Protein AF-A0A6I1VYT9-F1 (afdb_monomer_lite)

Secondary structure (DSSP, 8-state):
---PPP----------SSSSSSSGGG------------GGGGSTTS-PPPHHHHHHHHHHTTSPPSEEEEEEEEETTEEEEEEEEEEEEPPTTSPPPTTSEEE---HHHHHHTT--GGGGTTPPPPTTS--

Radius of gyration: 33.49 Å; chains: 1; bounding box: 66×82×86 Å

pLDDT: mean 76.61, std 16.48, range [36.5, 96.25]

Foldseek 3Di:
DDDDDDDPDPDDDDPPDPPPPPPVPPPPDPPPPQDADDLLVVDDPSDDHDPVSNVQRVVVSVADDWAWDFDQDDDPNHGDDTDTWTWDADDPVDDADPRRTDTFDALVRCVVVVPDNVVCPPPDQDPVRGD

Structure (mmCIF, N/CA/C/O backbone):
data_AF-A0A6I1VYT9-F1
#
_entry.id   AF-A0A6I1VYT9-F1
#
loop_
_atom_site.group_PDB
_atom_site.id
_atom_site.type_symbol
_atom_site.label_atom_id
_atom_site.label_alt_id
_atom_site.label_comp_id
_atom_site.label_asym_id
_atom_site.label_entity_id
_atom_site.label_seq_id
_atom_site.pdbx_PDB_ins_code
_atom_site.Cartn_x
_atom_site.Cartn_y
_atom_site.Cartn_z
_atom_site.occupancy
_atom_site.B_iso_or_equiv
_atom_site.auth_seq_id
_atom_site.auth_comp_id
_atom_site.auth_asym_id
_atom_site.auth_atom_id
_atom_site.pdbx_PDB_model_num
ATOM 1 N N . MET A 1 1 ? 47.987 -67.402 -64.697 1.00 42.28 1 MET A N 1
ATOM 2 C CA . MET A 1 1 ? 47.405 -67.803 -63.398 1.00 42.28 1 MET A CA 1
ATOM 3 C C . MET A 1 1 ? 48.421 -67.505 -62.307 1.00 42.28 1 MET A C 1
ATOM 5 O O . MET A 1 1 ? 49.443 -68.169 -62.268 1.00 42.28 1 MET A O 1
ATOM 9 N N . LEU A 1 2 ? 48.184 -66.503 -61.460 1.00 36.50 2 LEU A N 1
ATOM 10 C CA . LEU A 1 2 ? 48.966 -66.287 -60.238 1.00 36.50 2 LEU A CA 1
ATOM 11 C C . LEU A 1 2 ? 48.011 -65.809 -59.144 1.00 36.50 2 LEU A C 1
ATOM 13 O O . LEU A 1 2 ? 47.498 -64.695 -59.166 1.00 36.50 2 LEU A O 1
ATOM 17 N N . ARG A 1 3 ? 47.705 -66.743 -58.245 1.00 46.03 3 ARG A N 1
ATOM 18 C CA . ARG A 1 3 ? 46.823 -66.604 -57.087 1.00 46.03 3 ARG A CA 1
ATOM 19 C C . ARG A 1 3 ? 47.621 -65.882 -55.999 1.00 46.03 3 ARG A C 1
ATOM 21 O O . ARG A 1 3 ? 48.508 -66.488 -55.402 1.00 46.03 3 ARG A O 1
ATOM 28 N N . VAL A 1 4 ? 47.336 -64.605 -55.750 1.00 42.59 4 VAL A N 1
ATOM 29 C CA . VAL A 1 4 ? 47.931 -63.879 -54.618 1.00 42.59 4 VAL A CA 1
ATOM 30 C C . VAL A 1 4 ? 46.975 -63.951 -53.433 1.00 42.59 4 VAL A C 1
ATOM 32 O O . VAL A 1 4 ? 45.774 -63.718 -53.545 1.00 42.59 4 VAL A O 1
ATOM 35 N N . ARG A 1 5 ? 47.549 -64.401 -52.322 1.00 43.88 5 ARG A N 1
ATOM 36 C CA . ARG A 1 5 ? 46.921 -64.794 -51.066 1.00 43.88 5 ARG A CA 1
ATOM 37 C C . ARG A 1 5 ? 46.242 -63.608 -50.373 1.00 43.88 5 ARG A C 1
ATOM 39 O O . ARG A 1 5 ? 46.796 -62.515 -50.319 1.00 43.88 5 ARG A O 1
ATOM 46 N N . MET A 1 6 ? 45.073 -63.874 -49.790 1.00 39.12 6 MET A N 1
ATOM 47 C CA . MET A 1 6 ? 44.418 -63.016 -48.802 1.00 39.12 6 MET A CA 1
ATOM 48 C C . MET A 1 6 ? 45.366 -62.744 -47.628 1.00 39.12 6 MET A C 1
ATOM 50 O O . MET A 1 6 ? 45.774 -63.678 -46.940 1.00 39.12 6 MET A O 1
ATOM 54 N N . CYS A 1 7 ? 45.637 -61.471 -47.354 1.00 40.06 7 CYS A N 1
ATOM 55 C CA . CYS A 1 7 ? 46.070 -61.014 -46.038 1.00 40.06 7 CYS A CA 1
ATOM 56 C C . CYS A 1 7 ? 44.871 -60.329 -45.377 1.00 40.06 7 CYS A C 1
ATOM 58 O O . CYS A 1 7 ? 44.499 -59.214 -45.742 1.00 40.06 7 CYS A O 1
ATOM 60 N N . ALA A 1 8 ? 44.240 -61.021 -44.428 1.00 47.00 8 ALA A N 1
ATOM 61 C CA . ALA A 1 8 ? 43.219 -60.450 -43.563 1.00 47.00 8 ALA A CA 1
ATOM 62 C C . ALA A 1 8 ? 43.886 -59.435 -42.625 1.00 47.00 8 ALA A C 1
ATOM 64 O O . ALA A 1 8 ? 44.481 -59.796 -41.612 1.00 47.00 8 ALA A O 1
ATOM 65 N N . PHE A 1 9 ? 43.824 -58.156 -42.988 1.00 46.88 9 PHE A N 1
ATOM 66 C CA . PHE A 1 9 ? 44.257 -57.074 -42.115 1.00 46.88 9 PHE A CA 1
ATOM 67 C C . PHE A 1 9 ? 43.148 -56.816 -41.094 1.00 46.88 9 PHE A C 1
ATOM 69 O O . PHE A 1 9 ? 42.105 -56.242 -41.413 1.00 46.88 9 PHE A O 1
ATOM 76 N N . ALA A 1 10 ? 43.357 -57.281 -39.865 1.00 54.69 10 ALA A N 1
ATOM 77 C CA . ALA A 1 10 ? 42.488 -56.996 -38.736 1.00 54.69 10 ALA A CA 1
ATOM 78 C C . ALA A 1 10 ? 42.451 -55.477 -38.490 1.00 54.69 10 ALA A C 1
ATOM 80 O O . ALA A 1 10 ? 43.361 -54.906 -37.889 1.00 54.69 10 ALA A O 1
ATOM 81 N N . ARG A 1 11 ? 41.397 -54.799 -38.959 1.00 49.28 11 ARG A N 1
ATOM 82 C CA . ARG A 1 11 ? 41.112 -53.408 -38.584 1.00 49.28 11 ARG A CA 1
ATOM 83 C C . ARG A 1 11 ? 40.549 -53.386 -37.171 1.00 49.28 11 ARG A C 1
ATOM 85 O O . ARG A 1 11 ? 39.343 -53.435 -36.952 1.00 49.28 11 ARG A O 1
ATOM 92 N N . ARG A 1 12 ? 41.456 -53.315 -36.205 1.00 53.12 12 ARG A N 1
ATOM 93 C CA . ARG A 1 12 ? 41.154 -52.820 -34.866 1.00 53.12 12 ARG A CA 1
ATOM 94 C C . ARG A 1 12 ? 41.130 -51.289 -34.916 1.00 53.12 12 ARG A C 1
ATOM 96 O O . ARG A 1 12 ? 41.925 -50.680 -35.624 1.00 53.12 12 ARG A O 1
ATOM 103 N N . VAL A 1 13 ? 40.280 -50.716 -34.067 1.00 53.41 13 VAL A N 1
ATOM 104 C CA . VAL A 1 13 ? 40.204 -49.302 -33.657 1.00 53.41 13 VAL A CA 1
ATOM 105 C C . VAL A 1 13 ? 39.320 -48.392 -34.526 1.00 53.41 13 VAL A C 1
ATOM 107 O O . VAL A 1 13 ? 39.704 -47.988 -35.618 1.00 53.41 13 VAL A O 1
ATOM 110 N N . LYS A 1 14 ? 38.158 -48.004 -33.970 1.00 53.31 14 LYS A N 1
ATOM 111 C CA . LYS A 1 14 ? 37.800 -46.611 -33.597 1.00 53.31 14 LYS A CA 1
ATOM 112 C C . LYS A 1 14 ? 36.348 -46.526 -33.071 1.00 53.31 14 LYS A C 1
ATOM 114 O O . LYS A 1 14 ? 35.515 -45.847 -33.648 1.00 53.31 14 LYS A O 1
ATOM 119 N N . ASN A 1 15 ? 36.060 -47.163 -31.932 1.00 49.34 15 ASN A N 1
ATOM 120 C CA . ASN A 1 15 ? 34.827 -46.910 -31.160 1.00 49.34 15 ASN A CA 1
ATOM 121 C C . ASN A 1 15 ? 35.167 -46.224 -29.828 1.00 49.34 15 ASN A C 1
ATOM 123 O O . ASN A 1 15 ? 34.776 -46.682 -28.762 1.00 49.34 15 ASN A O 1
ATOM 127 N N . LEU A 1 16 ? 35.968 -45.158 -29.882 1.00 52.41 16 LEU A N 1
ATOM 128 C CA . LEU A 1 16 ? 36.361 -44.394 -28.694 1.00 52.41 16 LEU A CA 1
ATOM 129 C C . LEU A 1 16 ? 36.327 -42.884 -28.974 1.00 52.41 16 LEU A C 1
ATOM 131 O O . LEU A 1 16 ? 37.268 -42.170 -28.662 1.00 52.41 16 LEU A O 1
ATOM 135 N N . SER A 1 17 ? 35.280 -42.407 -29.655 1.00 56.22 17 SER A N 1
ATOM 136 C CA . SER A 1 17 ? 35.148 -40.982 -30.009 1.00 56.22 17 SER A CA 1
ATOM 137 C C . SER A 1 17 ? 33.744 -40.405 -29.798 1.00 56.22 17 SER A C 1
ATOM 139 O O . SER A 1 17 ? 33.492 -39.277 -30.206 1.00 56.22 17 SER A O 1
ATOM 141 N N . THR A 1 18 ? 32.820 -41.136 -29.173 1.00 53.06 18 THR A N 1
ATOM 142 C CA . THR A 1 18 ? 31.443 -40.654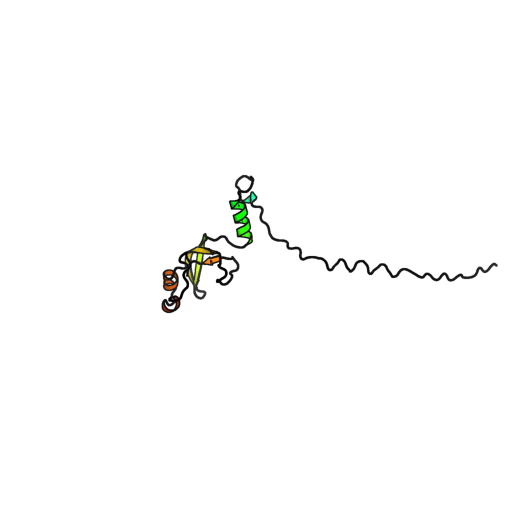 -28.947 1.00 53.06 18 THR A CA 1
ATOM 143 C C . THR A 1 18 ? 31.116 -40.353 -27.485 1.00 53.06 18 THR A C 1
ATOM 145 O O . THR A 1 18 ? 30.036 -39.847 -27.211 1.00 53.06 18 THR A O 1
ATOM 148 N N . LEU A 1 19 ? 32.037 -40.590 -26.544 1.00 53.03 19 LEU A N 1
ATOM 149 C CA . LEU A 1 19 ? 31.793 -40.358 -25.110 1.00 53.03 19 LEU A CA 1
ATOM 150 C C . LEU A 1 19 ? 32.257 -38.986 -24.594 1.00 53.03 19 LEU A C 1
ATOM 152 O O . LEU A 1 19 ? 32.022 -38.668 -23.435 1.00 53.03 19 LEU A O 1
ATOM 156 N N . SER A 1 20 ? 32.876 -38.148 -25.430 1.00 53.28 20 SER A N 1
ATOM 157 C CA . SER A 1 20 ? 33.430 -36.860 -24.979 1.00 53.28 20 SER A CA 1
ATOM 158 C C . SER A 1 20 ? 32.446 -35.685 -25.042 1.00 53.28 20 SER A C 1
ATOM 160 O O . SER A 1 20 ? 32.754 -34.629 -24.503 1.00 53.28 20 SER A O 1
ATOM 162 N N . LEU A 1 21 ? 31.281 -35.828 -25.693 1.00 53.31 21 LEU A N 1
ATOM 163 C CA . LEU A 1 21 ? 30.329 -34.715 -25.865 1.00 53.31 21 LEU A CA 1
ATOM 164 C C . LEU A 1 21 ? 29.199 -34.666 -24.824 1.00 53.31 21 LEU A C 1
ATOM 166 O O . LEU A 1 21 ? 28.492 -33.667 -24.756 1.00 53.31 21 LEU A O 1
ATOM 170 N N . SER A 1 22 ? 29.016 -35.701 -24.000 1.00 53.91 22 SER A N 1
ATOM 171 C CA . SER A 1 22 ? 27.908 -35.756 -23.032 1.00 53.91 22 SER A CA 1
ATOM 172 C C . SER A 1 22 ? 28.192 -35.045 -21.703 1.00 53.91 22 SER A C 1
ATOM 174 O O . SER A 1 22 ? 27.265 -34.821 -20.931 1.00 53.91 22 SER A O 1
ATOM 176 N N . VAL A 1 23 ? 29.443 -34.661 -21.421 1.00 55.50 23 VAL A N 1
ATOM 177 C CA . VAL A 1 23 ? 29.828 -34.084 -20.115 1.00 55.50 23 VAL A CA 1
ATOM 178 C C . VAL A 1 23 ? 29.611 -32.563 -20.040 1.00 55.50 23 VAL A C 1
ATOM 180 O O . VAL A 1 23 ? 29.481 -32.020 -18.949 1.00 55.50 23 VAL A O 1
ATOM 183 N N . LEU A 1 24 ? 29.469 -31.863 -21.172 1.00 56.78 24 LEU A N 1
ATOM 184 C CA . LEU A 1 24 ? 29.259 -30.403 -21.186 1.00 56.78 24 LEU A CA 1
ATOM 185 C C . LEU A 1 24 ? 27.793 -29.973 -20.980 1.00 56.78 24 LEU A C 1
ATOM 187 O O . LEU A 1 24 ? 27.526 -28.790 -20.800 1.00 56.78 24 LEU A O 1
ATOM 191 N N . GLY A 1 25 ? 26.835 -30.907 -20.988 1.00 55.88 25 GLY A N 1
ATOM 192 C CA . GLY A 1 25 ? 25.406 -30.588 -20.856 1.00 55.88 25 GLY A CA 1
ATOM 193 C C . GLY A 1 25 ? 24.935 -30.288 -19.427 1.00 55.88 25 GLY A C 1
ATOM 194 O O . GLY A 1 25 ? 23.854 -29.738 -19.252 1.00 55.88 25 GLY A O 1
ATOM 195 N N . PHE A 1 26 ? 25.729 -30.631 -18.406 1.00 57.00 26 PHE A N 1
ATOM 196 C CA . PHE A 1 26 ? 25.327 -30.519 -16.995 1.00 57.00 26 PHE A CA 1
ATOM 197 C C . PHE A 1 26 ? 25.800 -29.242 -16.289 1.00 57.00 26 PHE A C 1
ATOM 199 O O . PHE A 1 26 ? 25.467 -29.038 -15.126 1.00 57.00 26 PHE A O 1
ATOM 206 N N . THR A 1 27 ? 26.537 -28.359 -16.969 1.00 58.09 27 THR A N 1
ATOM 207 C CA . THR A 1 27 ? 26.983 -27.073 -16.401 1.00 58.09 27 THR A CA 1
ATOM 208 C C . THR A 1 27 ? 26.192 -25.886 -16.936 1.00 58.09 27 THR A C 1
ATOM 210 O O . THR A 1 27 ? 26.681 -24.760 -16.874 1.00 58.09 27 THR A O 1
ATOM 213 N N . ALA A 1 28 ? 24.987 -26.109 -17.469 1.00 58.22 28 ALA A N 1
ATOM 214 C CA . ALA A 1 28 ? 24.036 -25.031 -17.706 1.00 58.22 28 ALA A CA 1
ATOM 215 C C . ALA A 1 28 ? 23.609 -24.471 -16.341 1.00 58.22 28 ALA A C 1
ATOM 217 O O . ALA A 1 28 ? 22.603 -24.869 -15.759 1.00 58.22 28 ALA A O 1
ATOM 218 N N . THR A 1 29 ? 24.445 -23.592 -15.792 1.00 60.34 29 THR A N 1
ATOM 219 C CA . THR A 1 29 ? 24.115 -22.742 -14.657 1.00 60.34 29 THR A CA 1
ATOM 220 C C . THR A 1 29 ? 22.814 -22.036 -14.990 1.00 60.34 29 THR A C 1
ATOM 222 O O . THR A 1 29 ? 22.683 -21.513 -16.100 1.00 60.34 29 THR A O 1
ATOM 225 N N . ALA A 1 30 ? 21.863 -22.044 -14.057 1.00 59.25 30 ALA A N 1
ATOM 226 C CA . ALA A 1 30 ? 20.624 -21.298 -14.193 1.00 59.25 30 ALA A CA 1
ATOM 227 C C . ALA A 1 30 ? 20.952 -19.882 -14.687 1.00 59.25 30 ALA A C 1
ATOM 229 O O . ALA A 1 30 ? 21.667 -19.131 -14.021 1.00 59.25 30 ALA A O 1
ATOM 230 N N . ALA A 1 31 ? 20.504 -19.547 -15.896 1.00 59.09 31 ALA A N 1
ATOM 231 C CA . ALA A 1 31 ? 20.601 -18.190 -16.390 1.00 59.09 31 ALA A CA 1
ATOM 232 C C . ALA A 1 31 ? 19.615 -17.369 -15.557 1.00 59.09 31 ALA A C 1
ATOM 234 O O . ALA A 1 31 ? 18.408 -17.414 -15.790 1.00 59.09 31 ALA A O 1
ATOM 235 N N . HIS A 1 32 ? 20.123 -16.675 -14.541 1.00 56.53 32 HIS A N 1
ATOM 236 C CA . HIS A 1 32 ? 19.361 -15.675 -13.808 1.00 56.53 32 HIS A CA 1
ATOM 237 C C . HIS A 1 32 ? 19.184 -14.467 -14.731 1.00 56.53 32 HIS A C 1
ATOM 239 O O . HIS A 1 32 ? 19.948 -13.507 -14.684 1.00 56.53 32 HIS A O 1
ATOM 245 N N . ALA A 1 33 ? 18.219 -14.562 -15.646 1.00 63.41 33 ALA A N 1
ATOM 246 C CA . ALA A 1 33 ? 17.739 -13.422 -16.408 1.00 63.41 33 ALA A CA 1
ATOM 247 C C . ALA A 1 33 ? 16.890 -12.570 -15.459 1.00 63.41 33 ALA A C 1
ATOM 249 O O . ALA A 1 33 ? 15.681 -12.759 -15.340 1.00 63.41 33 ALA A O 1
ATOM 250 N N . GLU A 1 34 ? 17.554 -11.701 -14.704 1.00 65.50 34 GLU A N 1
ATOM 251 C CA . GLU A 1 34 ? 16.884 -10.703 -13.880 1.00 65.50 34 GLU A CA 1
ATOM 252 C C . GLU A 1 34 ? 16.343 -9.595 -14.792 1.00 65.50 34 GLU A C 1
ATOM 254 O O . GLU A 1 34 ? 17.033 -9.126 -15.701 1.00 65.50 34 GLU A O 1
ATOM 259 N N . PHE A 1 35 ? 15.086 -9.203 -14.586 1.00 71.44 35 PHE A N 1
ATOM 260 C CA . PHE A 1 35 ? 14.497 -8.081 -15.306 1.00 71.44 35 PHE A CA 1
ATOM 261 C C . PHE A 1 35 ? 15.088 -6.780 -14.761 1.00 71.44 35 PHE A C 1
ATOM 263 O O . PHE A 1 35 ? 14.817 -6.396 -13.624 1.00 71.44 35 PHE A O 1
ATOM 270 N N . SER A 1 36 ? 15.884 -6.095 -15.579 1.00 77.81 36 SER A N 1
ATOM 271 C CA . SER A 1 36 ? 16.398 -4.762 -15.276 1.00 77.81 36 SER A CA 1
ATOM 272 C C . SER A 1 36 ? 15.678 -3.709 -16.112 1.00 77.81 36 SER A C 1
ATOM 274 O O . SER A 1 36 ? 15.328 -3.931 -17.273 1.00 77.81 36 SER A O 1
ATOM 276 N N . PHE A 1 37 ? 15.443 -2.552 -15.502 1.00 81.62 37 PHE A N 1
ATOM 277 C CA . PHE A 1 37 ? 14.916 -1.376 -16.177 1.00 81.62 37 PHE A CA 1
ATOM 278 C C . PHE A 1 37 ? 16.023 -0.323 -16.238 1.00 81.62 37 PHE A C 1
ATOM 280 O O . PHE A 1 37 ? 16.708 -0.074 -15.246 1.00 81.62 37 PHE A O 1
ATOM 287 N N . ASP A 1 38 ? 16.220 0.273 -17.408 1.00 84.00 38 ASP A N 1
ATOM 288 C CA . ASP A 1 38 ? 17.188 1.348 -17.599 1.00 84.00 38 ASP A CA 1
ATOM 289 C C . ASP A 1 38 ? 16.577 2.663 -17.097 1.00 84.00 38 ASP A C 1
ATOM 291 O O . ASP A 1 38 ? 15.605 3.173 -17.655 1.00 84.00 38 ASP A O 1
ATOM 295 N N . SER A 1 39 ? 17.131 3.217 -16.017 1.00 82.12 39 SER A N 1
ATOM 296 C CA . SER A 1 39 ? 16.601 4.427 -15.385 1.00 82.12 39 SER A CA 1
ATOM 297 C C . SER A 1 39 ? 16.612 5.655 -16.301 1.00 82.12 39 SER A C 1
ATOM 299 O O . SER A 1 39 ? 15.869 6.598 -16.036 1.00 82.12 39 SER A O 1
ATOM 301 N N . SER A 1 40 ? 17.396 5.663 -17.389 1.00 81.44 40 SER A N 1
ATOM 302 C CA . SER A 1 40 ? 17.511 6.824 -18.287 1.00 81.44 40 SER A CA 1
ATOM 303 C C . SER A 1 40 ? 16.215 7.138 -19.027 1.00 81.44 40 SER A C 1
ATOM 305 O O . SER A 1 40 ? 15.994 8.280 -19.426 1.00 81.44 40 SER A O 1
ATOM 307 N N . PHE A 1 41 ? 15.310 6.161 -19.127 1.00 83.38 41 PHE A N 1
ATOM 308 C CA . PHE A 1 41 ? 13.975 6.349 -19.690 1.00 83.38 41 PHE A CA 1
ATOM 309 C C . PHE A 1 41 ? 13.036 7.181 -18.806 1.00 83.38 41 PHE A C 1
ATOM 311 O O . PHE A 1 41 ? 12.029 7.676 -19.311 1.00 83.38 41 PHE A O 1
ATOM 318 N N . LEU A 1 42 ? 13.321 7.325 -17.508 1.00 80.56 42 LEU A N 1
ATOM 319 C CA . LEU A 1 42 ? 12.493 8.122 -16.591 1.00 80.56 42 LEU A CA 1
ATOM 320 C C . LEU A 1 42 ? 12.933 9.587 -16.514 1.00 80.56 42 LEU A C 1
ATOM 322 O O . LEU A 1 42 ? 12.165 10.429 -16.053 1.00 80.56 42 LEU A O 1
ATOM 326 N N . GLU A 1 43 ? 14.136 9.904 -16.989 1.00 78.94 43 GLU A N 1
ATOM 327 C CA . GLU A 1 43 ? 14.635 11.274 -17.046 1.00 78.94 43 GLU A CA 1
ATOM 328 C C . GLU A 1 43 ? 14.109 11.974 -18.303 1.00 78.94 43 GLU A C 1
ATOM 330 O O . GLU A 1 43 ? 14.361 11.558 -19.440 1.00 78.94 43 GLU A O 1
ATOM 335 N N . ILE A 1 44 ? 13.396 13.085 -18.115 1.00 66.12 44 ILE A N 1
ATOM 336 C CA . ILE A 1 44 ? 12.915 13.906 -19.229 1.00 66.12 44 ILE A CA 1
ATOM 337 C C . ILE A 1 44 ? 14.132 14.554 -19.905 1.00 66.12 44 ILE A C 1
ATOM 339 O O . ILE A 1 44 ? 14.655 15.561 -19.435 1.00 66.12 44 ILE A O 1
ATOM 343 N N . GLY A 1 45 ? 14.579 13.977 -21.023 1.00 64.25 45 GLY A N 1
ATOM 344 C CA . GLY A 1 45 ? 15.680 14.507 -21.835 1.00 64.25 45 GLY A CA 1
ATOM 345 C C . GLY A 1 45 ? 16.870 13.568 -22.052 1.00 64.25 45 GLY A C 1
ATOM 346 O O . GLY A 1 45 ? 17.828 13.992 -22.692 1.00 64.25 45 GLY A O 1
ATOM 347 N N . GLY A 1 46 ? 16.822 12.315 -21.577 1.00 57.09 46 GLY A N 1
ATOM 348 C CA . GLY A 1 46 ? 17.815 11.286 -21.935 1.00 57.09 46 GLY A CA 1
ATOM 349 C C . GLY A 1 46 ? 19.246 11.582 -21.463 1.00 57.09 46 GLY A C 1
ATOM 350 O O . GLY A 1 46 ? 20.206 11.284 -22.175 1.00 57.09 46 GLY A O 1
ATOM 351 N N . GLY A 1 47 ? 19.387 12.222 -20.298 1.00 63.38 47 GLY A N 1
ATOM 352 C CA . GLY A 1 47 ? 20.671 12.510 -19.653 1.00 63.38 47 GLY A CA 1
ATOM 353 C C . GLY A 1 47 ? 21.128 11.417 -18.678 1.00 63.38 47 GLY A C 1
ATOM 354 O O . GLY A 1 47 ? 20.470 10.391 -18.515 1.00 63.38 47 GLY A O 1
ATOM 355 N N . ASN A 1 48 ? 22.264 11.653 -18.007 1.00 60.22 48 ASN A N 1
ATOM 356 C CA . ASN A 1 48 ? 22.733 10.801 -16.910 1.00 60.22 48 ASN A CA 1
ATOM 357 C C . ASN A 1 48 ? 21.657 10.735 -15.822 1.00 60.22 48 ASN A C 1
ATOM 359 O O . ASN A 1 48 ? 21.273 11.767 -15.277 1.00 60.22 48 ASN A O 1
ATOM 363 N N . THR A 1 49 ? 21.208 9.527 -15.505 1.00 66.38 49 THR A N 1
ATOM 364 C CA . THR A 1 49 ? 20.231 9.266 -14.447 1.00 66.38 49 THR A CA 1
ATOM 365 C C . THR A 1 49 ? 20.699 9.791 -13.114 1.00 66.38 49 THR A C 1
ATOM 367 O O . THR A 1 49 ? 21.817 9.473 -12.694 1.00 66.38 49 THR A O 1
ATOM 370 N N . SER A 1 50 ? 19.828 10.540 -12.437 1.00 76.06 50 SER A N 1
ATOM 371 C CA . SER A 1 50 ? 20.087 10.921 -11.057 1.00 76.06 50 SER A CA 1
ATOM 372 C C . SER A 1 50 ? 20.178 9.671 -10.182 1.00 76.06 50 SER A C 1
ATOM 374 O O . SER A 1 50 ? 19.507 8.662 -10.439 1.00 76.06 50 SER A O 1
ATOM 376 N N . SER A 1 51 ? 21.003 9.724 -9.135 1.00 77.00 51 SER A N 1
ATOM 377 C CA . SER A 1 51 ? 21.141 8.616 -8.182 1.00 77.00 51 SER A CA 1
ATOM 378 C C . SER A 1 51 ? 19.800 8.231 -7.560 1.00 77.00 51 SER A C 1
ATOM 380 O O . SER A 1 51 ? 19.540 7.046 -7.375 1.00 77.00 51 SER A O 1
ATOM 382 N N . GLU A 1 52 ? 18.913 9.201 -7.326 1.00 77.62 52 GLU A N 1
ATOM 383 C CA . GLU A 1 52 ? 17.583 8.960 -6.767 1.00 77.62 52 GLU A CA 1
ATOM 384 C C . GLU A 1 52 ? 16.696 8.135 -7.711 1.00 77.62 52 GLU A C 1
ATOM 386 O O . GLU A 1 52 ? 16.005 7.221 -7.268 1.00 77.62 52 GLU A O 1
ATOM 391 N N . VAL A 1 53 ? 16.733 8.406 -9.021 1.00 79.88 53 VAL A N 1
ATOM 392 C CA . VAL A 1 53 ? 15.918 7.685 -10.014 1.00 79.88 53 VAL A CA 1
ATOM 393 C C . VAL A 1 53 ? 16.437 6.262 -10.205 1.00 79.88 53 VAL A C 1
ATOM 395 O O . VAL A 1 53 ? 15.649 5.321 -10.296 1.00 79.88 53 VAL A O 1
ATOM 398 N N . ALA A 1 54 ? 17.758 6.076 -10.201 1.00 79.75 54 ALA A N 1
ATOM 399 C CA . ALA A 1 54 ? 18.361 4.746 -10.244 1.00 79.75 54 ALA A CA 1
ATOM 400 C C . ALA A 1 54 ? 17.997 3.912 -9.000 1.00 79.75 54 ALA A C 1
ATOM 402 O O . ALA A 1 54 ? 17.658 2.731 -9.114 1.00 79.75 54 ALA A O 1
ATOM 403 N N . GLU A 1 55 ? 18.011 4.525 -7.813 1.00 80.06 55 GLU A N 1
ATOM 404 C CA . GLU A 1 55 ? 17.568 3.879 -6.575 1.00 80.06 55 GLU A CA 1
ATOM 405 C C . GLU A 1 55 ? 16.073 3.557 -6.592 1.00 80.06 55 GLU A C 1
ATOM 407 O O . GLU A 1 55 ? 15.678 2.463 -6.185 1.00 80.06 55 GLU A O 1
ATOM 412 N N . GLN A 1 56 ? 15.243 4.459 -7.115 1.00 80.12 56 GLN A N 1
ATOM 413 C CA . GLN A 1 56 ? 13.808 4.242 -7.251 1.00 80.12 56 GLN A CA 1
ATOM 414 C C . GLN A 1 56 ? 13.499 3.084 -8.204 1.00 80.12 56 GLN A C 1
ATOM 416 O O . GLN A 1 56 ? 12.686 2.223 -7.877 1.00 80.12 56 GLN A O 1
ATOM 421 N N . VAL A 1 57 ? 14.180 3.010 -9.348 1.00 83.38 57 VAL A N 1
ATOM 422 C CA . VAL A 1 57 ? 14.052 1.891 -10.290 1.00 83.38 57 VAL A CA 1
ATOM 423 C C . VAL A 1 57 ? 14.463 0.578 -9.638 1.00 83.38 57 VAL A C 1
ATOM 425 O O . VAL A 1 57 ? 13.731 -0.406 -9.719 1.00 83.38 57 VAL A O 1
ATOM 428 N N . LYS A 1 58 ? 15.591 0.566 -8.924 1.00 80.00 58 LYS A N 1
ATOM 429 C CA . LYS A 1 58 ? 16.039 -0.616 -8.181 1.00 80.00 58 LYS A CA 1
ATOM 430 C C . LYS A 1 58 ? 15.016 -1.043 -7.126 1.00 80.00 58 LYS A C 1
ATOM 432 O O . LYS A 1 58 ? 14.757 -2.231 -6.961 1.00 80.00 58 LYS A O 1
ATOM 437 N N . ALA A 1 59 ? 14.421 -0.083 -6.426 1.00 77.19 59 ALA A N 1
ATOM 438 C CA . ALA A 1 59 ? 13.359 -0.329 -5.463 1.00 77.19 59 ALA A CA 1
ATOM 439 C C . ALA A 1 59 ? 12.076 -0.870 -6.121 1.00 77.19 59 ALA A C 1
ATOM 441 O O . ALA A 1 59 ? 11.407 -1.708 -5.521 1.00 77.19 59 ALA A O 1
ATOM 442 N N . MET A 1 60 ? 11.750 -0.430 -7.340 1.00 78.50 60 MET A N 1
ATOM 443 C CA . MET A 1 60 ? 10.617 -0.936 -8.126 1.00 78.50 60 MET A CA 1
ATOM 444 C C . MET A 1 60 ? 10.854 -2.349 -8.673 1.00 78.50 60 MET A C 1
ATOM 446 O O . MET A 1 60 ? 9.917 -3.133 -8.792 1.00 78.50 60 MET A O 1
ATOM 450 N N . SER A 1 61 ? 12.103 -2.729 -8.955 1.00 74.44 61 SER A N 1
ATOM 451 C CA . SER A 1 61 ? 12.438 -4.123 -9.285 1.00 74.44 61 SER A CA 1
ATOM 452 C C . SER A 1 61 ? 12.133 -5.092 -8.134 1.00 74.44 61 SER A C 1
ATOM 454 O O . SER A 1 61 ? 12.008 -6.291 -8.365 1.00 74.44 61 SER A O 1
ATOM 456 N N . GLN A 1 62 ? 11.995 -4.587 -6.903 1.00 73.19 62 GLN A N 1
ATOM 457 C CA . GLN A 1 62 ? 11.675 -5.372 -5.708 1.00 73.19 62 GLN A CA 1
ATOM 458 C C . GLN A 1 62 ? 10.186 -5.330 -5.321 1.00 73.19 62 GLN A C 1
ATOM 460 O O . GLN A 1 62 ? 9.816 -5.930 -4.315 1.00 73.19 62 GLN A O 1
ATOM 465 N N . GLY A 1 63 ? 9.335 -4.633 -6.082 1.00 81.38 63 GLY A N 1
ATOM 466 C CA . GLY A 1 63 ? 7.910 -4.489 -5.785 1.00 81.38 63 GLY A CA 1
ATOM 467 C C . GLY A 1 63 ? 7.384 -3.088 -6.086 1.00 81.38 63 GLY A C 1
ATOM 468 O O . GLY A 1 63 ? 7.897 -2.377 -6.946 1.00 81.38 63 GLY A O 1
ATOM 469 N N . GLN A 1 64 ? 6.340 -2.671 -5.376 1.00 88.00 64 GLN A N 1
ATOM 470 C CA . GLN A 1 64 ? 5.817 -1.310 -5.500 1.00 88.00 64 GLN A CA 1
ATOM 471 C C . GLN A 1 64 ? 6.506 -0.361 -4.510 1.00 88.00 64 GLN A C 1
ATOM 473 O O . GLN A 1 64 ? 7.096 -0.778 -3.511 1.00 88.00 64 GLN A O 1
ATOM 478 N N . LEU A 1 65 ? 6.474 0.937 -4.810 1.00 90.19 65 LEU A N 1
ATOM 479 C CA . LEU A 1 65 ? 7.038 1.951 -3.922 1.00 90.19 65 LEU A CA 1
ATOM 480 C C . LEU A 1 65 ? 6.082 2.216 -2.751 1.00 90.19 65 LEU A C 1
ATOM 482 O O . LEU A 1 65 ? 4.873 2.199 -2.941 1.00 90.19 65 LEU A O 1
ATOM 486 N N . PRO A 1 66 ? 6.582 2.477 -1.536 1.00 91.31 66 PRO A N 1
ATOM 487 C CA . PRO A 1 66 ? 5.721 2.951 -0.459 1.00 91.31 66 PRO A CA 1
ATOM 488 C C . PRO A 1 66 ? 5.152 4.333 -0.809 1.00 91.31 66 PRO A C 1
ATOM 490 O O . PRO A 1 66 ? 5.816 5.145 -1.457 1.00 91.31 66 PRO A O 1
ATOM 493 N N . GLY A 1 67 ? 3.929 4.609 -0.367 1.00 92.25 67 GLY A N 1
ATOM 494 C CA . GLY A 1 67 ? 3.249 5.864 -0.663 1.00 92.25 67 GLY A CA 1
ATOM 495 C C . GLY A 1 67 ? 1.736 5.785 -0.511 1.00 92.25 67 GLY A C 1
ATOM 496 O O . GLY A 1 67 ? 1.184 4.794 -0.036 1.00 92.25 67 GLY A O 1
ATOM 497 N N . ILE A 1 68 ? 1.061 6.856 -0.924 1.00 94.69 68 ILE A N 1
ATOM 498 C CA . ILE A 1 68 ? -0.398 6.957 -0.879 1.00 94.69 68 ILE A CA 1
ATOM 499 C C . ILE A 1 68 ? -0.977 6.456 -2.200 1.00 94.69 68 ILE A C 1
ATOM 501 O O . ILE A 1 68 ? -0.650 6.974 -3.267 1.00 94.69 68 ILE A O 1
ATOM 505 N N . TYR A 1 69 ? -1.876 5.482 -2.106 1.00 94.94 69 TYR A N 1
ATOM 506 C CA . TYR A 1 69 ? -2.569 4.880 -3.236 1.00 94.94 69 TYR A CA 1
ATOM 507 C C . TYR A 1 69 ? -4.078 5.025 -3.081 1.00 94.94 69 TYR A C 1
ATOM 509 O O . TYR A 1 69 ? -4.624 4.791 -2.003 1.00 94.94 69 TYR A O 1
ATOM 517 N N . ARG A 1 70 ? -4.762 5.348 -4.179 1.00 96.25 70 ARG A N 1
ATOM 518 C CA . ARG A 1 70 ? -6.220 5.265 -4.269 1.00 96.25 70 ARG A CA 1
ATOM 519 C C . ARG A 1 70 ? -6.608 3.809 -4.512 1.00 96.25 70 ARG A C 1
ATOM 521 O O . ARG A 1 70 ? -6.288 3.269 -5.569 1.00 96.25 70 ARG A O 1
ATOM 528 N N . VAL A 1 71 ? -7.282 3.183 -3.551 1.00 95.00 71 VAL A N 1
ATOM 529 C CA . VAL A 1 71 ? -7.649 1.760 -3.605 1.00 95.00 71 VAL A CA 1
ATOM 530 C C . VAL A 1 71 ? -9.112 1.539 -3.245 1.00 95.00 71 VAL A C 1
ATOM 532 O O . VAL A 1 71 ? -9.694 2.308 -2.477 1.00 95.00 71 VAL A O 1
ATOM 535 N N . ASP A 1 72 ? -9.683 0.458 -3.768 1.00 95.81 72 ASP A N 1
ATOM 536 C CA . ASP A 1 72 ? -10.975 -0.055 -3.321 1.00 95.81 72 ASP A CA 1
ATOM 537 C C . ASP A 1 72 ? -10.745 -0.953 -2.103 1.00 95.81 72 ASP A C 1
ATOM 539 O O . ASP A 1 72 ? -10.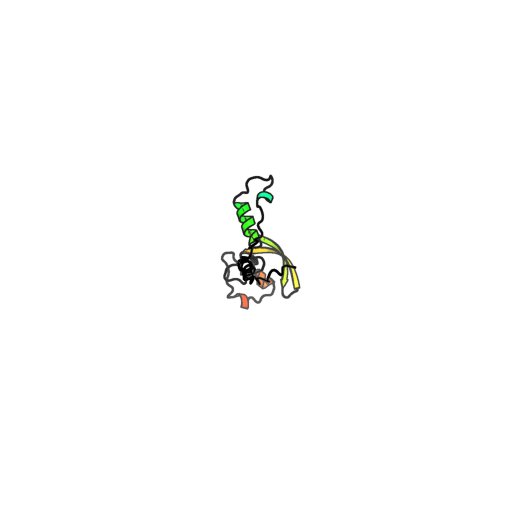061 -1.977 -2.174 1.00 95.81 72 ASP A O 1
ATOM 543 N N . LEU A 1 73 ? -11.299 -0.559 -0.964 1.00 94.31 73 LEU A N 1
ATOM 544 C CA . LEU A 1 73 ? -11.225 -1.329 0.263 1.00 94.31 73 LEU A CA 1
ATOM 545 C C . LEU A 1 73 ? -12.367 -2.337 0.304 1.00 94.31 73 LEU A C 1
ATOM 547 O O . LEU A 1 73 ? -13.536 -1.965 0.198 1.00 94.31 73 LEU A O 1
ATOM 551 N N . SER A 1 74 ? -12.031 -3.598 0.559 1.00 94.12 74 SER A N 1
ATOM 552 C CA . SER A 1 74 ? -13.011 -4.634 0.868 1.00 94.12 74 SER A CA 1
ATOM 553 C C . SER A 1 74 ? -12.748 -5.270 2.228 1.00 94.12 74 SER A C 1
ATOM 555 O O . SER A 1 74 ? -11.603 -5.393 2.661 1.00 94.12 74 SER A O 1
ATOM 557 N N . VAL A 1 75 ? -13.829 -5.649 2.905 1.00 91.81 75 VAL A N 1
ATOM 558 C CA . VAL A 1 75 ? -13.824 -6.411 4.160 1.00 91.81 75 VAL A CA 1
ATOM 559 C C . VAL A 1 75 ? -14.775 -7.586 3.959 1.00 91.81 75 VAL A C 1
ATOM 561 O O . VAL A 1 75 ? -15.897 -7.382 3.498 1.00 91.81 75 VAL A O 1
ATOM 564 N N . ASP A 1 76 ? -14.319 -8.807 4.242 1.00 91.31 76 ASP A N 1
ATOM 565 C CA . ASP A 1 76 ? -15.082 -10.048 4.027 1.00 91.31 76 ASP A CA 1
ATOM 566 C C . ASP A 1 76 ? -15.721 -10.132 2.623 1.00 91.31 76 ASP A C 1
ATOM 568 O O . ASP A 1 76 ? -16.926 -10.348 2.472 1.00 91.31 76 ASP A O 1
ATOM 572 N N . ASP A 1 77 ? -14.911 -9.887 1.586 1.00 91.56 77 ASP A N 1
ATOM 573 C CA . ASP A 1 77 ? -15.298 -9.894 0.164 1.00 91.56 77 ASP A CA 1
ATOM 574 C C . ASP A 1 77 ? -16.362 -8.854 -0.241 1.00 91.56 77 ASP A C 1
ATOM 576 O O . ASP A 1 77 ? -16.926 -8.910 -1.338 1.00 91.56 77 ASP A O 1
ATOM 580 N N . ARG A 1 78 ? -16.637 -7.863 0.614 1.00 92.56 78 ARG A N 1
ATOM 581 C CA . ARG A 1 78 ? -17.556 -6.759 0.315 1.00 92.56 78 ARG A CA 1
ATOM 582 C C . ARG A 1 78 ? -16.792 -5.460 0.185 1.00 92.56 78 ARG A C 1
ATOM 584 O O . ARG A 1 78 ? -16.116 -5.043 1.121 1.00 92.56 78 ARG A O 1
ATOM 591 N N . VAL A 1 79 ? -16.927 -4.801 -0.964 1.00 92.56 79 VAL A N 1
ATOM 592 C CA . VAL A 1 79 ? -16.380 -3.455 -1.166 1.00 92.56 79 VAL A CA 1
ATOM 593 C C . VAL A 1 79 ? -17.092 -2.493 -0.217 1.00 92.56 79 VAL A C 1
ATOM 595 O O . VAL A 1 79 ? -18.317 -2.378 -0.245 1.00 92.56 79 VAL A O 1
ATOM 598 N N . VAL A 1 80 ? -16.309 -1.836 0.633 1.00 92.8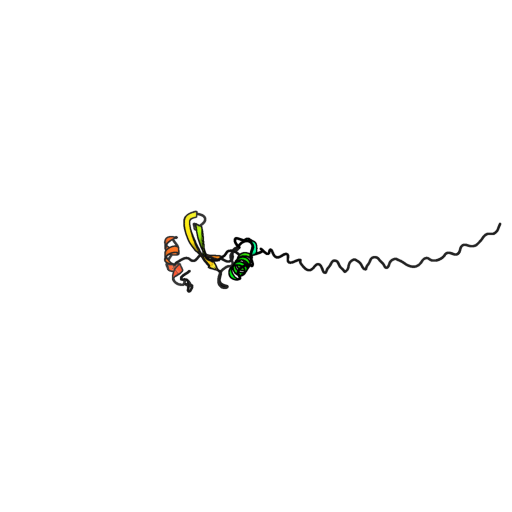1 80 VAL A N 1
ATOM 599 C CA . VAL A 1 80 ? -16.775 -0.848 1.607 1.00 92.81 80 VAL A CA 1
ATOM 600 C C . VAL A 1 80 ? -16.766 0.528 0.959 1.00 92.81 80 VAL A C 1
ATOM 602 O O . VAL A 1 80 ? -17.795 1.193 0.883 1.00 92.81 80 VAL A O 1
ATOM 605 N N . GLU A 1 81 ? -15.602 0.942 0.466 1.00 93.81 81 GLU A N 1
ATOM 606 C CA . GLU A 1 81 ? -15.391 2.264 -0.111 1.00 93.81 81 GLU A CA 1
ATOM 607 C C . GLU A 1 81 ? -14.139 2.295 -0.986 1.00 93.81 81 GLU A C 1
ATOM 609 O O . GLU A 1 81 ? -13.314 1.382 -0.956 1.00 93.81 81 GLU A O 1
ATOM 614 N N . GLN A 1 82 ? -13.973 3.393 -1.716 1.00 95.81 82 GLN A N 1
ATOM 615 C CA . GLN A 1 82 ? -12.729 3.728 -2.386 1.00 95.81 82 GLN A CA 1
ATOM 616 C C . GLN A 1 82 ? -12.066 4.898 -1.656 1.00 95.81 82 GLN A C 1
ATOM 618 O O . GLN A 1 82 ? -12.690 5.946 -1.480 1.00 95.81 82 GLN A O 1
ATOM 623 N N . ARG A 1 83 ? -10.799 4.748 -1.256 1.00 93.62 83 ARG A N 1
ATOM 624 C CA . ARG A 1 83 ? -10.082 5.774 -0.485 1.00 93.62 83 ARG A CA 1
ATOM 625 C C . ARG A 1 83 ? -8.598 5.848 -0.800 1.00 93.62 83 ARG A C 1
ATOM 627 O O . ARG A 1 83 ? -8.009 4.907 -1.323 1.00 93.62 83 ARG A O 1
ATOM 634 N N . ASP A 1 84 ? -8.007 6.985 -0.454 1.00 95.69 84 ASP A N 1
ATOM 635 C CA . ASP A 1 84 ? -6.558 7.132 -0.391 1.00 95.69 84 ASP A CA 1
ATOM 636 C C . ASP A 1 84 ? -6.039 6.436 0.865 1.00 95.69 84 ASP A C 1
ATOM 638 O O . ASP A 1 84 ? -6.502 6.703 1.975 1.00 95.69 84 ASP A O 1
ATOM 642 N N . MET A 1 85 ? -5.081 5.533 0.687 1.00 93.69 85 MET A N 1
ATOM 643 C CA . MET A 1 85 ? -4.487 4.764 1.768 1.00 93.69 85 MET A CA 1
ATOM 644 C C . MET A 1 85 ? -2.971 4.797 1.664 1.00 93.69 85 MET A C 1
ATOM 646 O O . MET A 1 85 ? -2.408 4.633 0.584 1.00 93.69 85 MET A O 1
ATOM 650 N N . ASN A 1 86 ? -2.314 5.023 2.798 1.00 94.50 86 ASN A N 1
ATOM 651 C CA . ASN A 1 86 ? -0.863 4.995 2.874 1.00 94.50 86 ASN A CA 1
ATOM 652 C C . ASN A 1 86 ? -0.373 3.549 2.991 1.00 94.50 86 ASN A C 1
ATOM 654 O O . ASN A 1 86 ? -0.880 2.786 3.814 1.00 94.50 86 ASN A O 1
ATOM 658 N N . PHE A 1 87 ? 0.632 3.198 2.201 1.00 93.38 87 PHE A N 1
ATOM 659 C CA . PHE A 1 87 ? 1.297 1.906 2.223 1.00 93.38 87 PHE A CA 1
ATOM 660 C C . PHE A 1 87 ? 2.767 2.091 2.579 1.00 93.38 87 PHE A C 1
ATOM 662 O O . PHE A 1 87 ? 3.472 2.904 1.979 1.00 93.38 87 PHE A O 1
ATOM 669 N N . ILE A 1 88 ? 3.227 1.306 3.544 1.00 90.81 88 ILE A N 1
ATOM 670 C CA . ILE A 1 88 ? 4.625 1.254 3.970 1.00 90.81 88 ILE A CA 1
ATOM 671 C C . ILE A 1 88 ? 5.278 -0.018 3.437 1.00 90.81 88 ILE A C 1
ATOM 673 O O . ILE A 1 88 ? 4.590 -0.944 3.010 1.00 90.81 88 ILE A O 1
ATOM 677 N N . ARG A 1 89 ? 6.612 -0.078 3.456 1.00 88.50 89 ARG A N 1
ATOM 678 C CA . ARG A 1 89 ? 7.303 -1.340 3.172 1.00 88.50 89 ARG A CA 1
ATOM 679 C C . ARG A 1 89 ? 7.002 -2.346 4.269 1.00 88.50 89 ARG A C 1
ATOM 681 O O . ARG A 1 89 ? 6.971 -1.984 5.443 1.00 88.50 89 ARG A O 1
ATOM 688 N N . GLU A 1 90 ? 6.846 -3.597 3.867 1.00 87.69 90 GLU A N 1
ATOM 689 C CA . GLU A 1 90 ? 6.753 -4.700 4.813 1.00 87.69 90 GLU A CA 1
ATOM 690 C C . GLU A 1 90 ? 7.975 -4.751 5.727 1.00 87.69 90 GLU A C 1
ATOM 692 O O . GLU A 1 90 ? 9.123 -4.611 5.289 1.00 87.69 90 GLU A O 1
ATOM 697 N N . THR A 1 91 ? 7.725 -4.979 7.009 1.00 81.50 91 THR A N 1
ATOM 698 C CA . THR A 1 91 ? 8.774 -5.289 7.974 1.00 81.50 91 THR A CA 1
ATOM 699 C C . THR A 1 91 ? 8.989 -6.806 8.049 1.00 81.50 91 THR A C 1
ATOM 701 O O . THR A 1 91 ? 8.091 -7.581 7.719 1.00 81.50 91 THR A O 1
ATOM 704 N N . PRO A 1 92 ? 10.148 -7.282 8.543 1.00 79.44 92 PRO A N 1
ATOM 705 C CA . PRO A 1 92 ? 10.401 -8.719 8.697 1.00 79.44 92 PRO A CA 1
ATOM 706 C C . PRO A 1 92 ? 9.417 -9.453 9.626 1.00 79.44 92 PRO A C 1
ATOM 708 O O . PRO A 1 92 ? 9.383 -10.680 9.619 1.00 79.44 92 PRO A O 1
ATOM 711 N N . SER A 1 93 ? 8.660 -8.722 10.453 1.00 77.69 93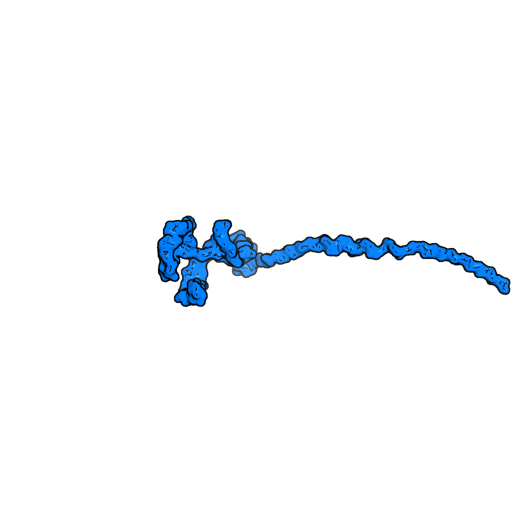 SER A N 1
ATOM 712 C CA . SER A 1 93 ? 7.633 -9.271 11.345 1.00 77.69 93 SER A CA 1
ATOM 713 C C . SER A 1 93 ? 6.266 -9.447 10.674 1.00 77.69 93 SER A C 1
ATOM 715 O O . SER A 1 93 ? 5.396 -10.100 11.249 1.00 77.69 93 SER A O 1
ATOM 717 N N . GLN A 1 94 ? 6.063 -8.893 9.476 1.00 80.19 94 GLN A N 1
ATOM 718 C CA . GLN A 1 94 ? 4.797 -8.946 8.750 1.00 80.19 94 GLN A CA 1
ATOM 719 C C . GLN A 1 94 ? 4.742 -10.129 7.776 1.00 80.19 94 GLN A C 1
ATOM 721 O O . GLN A 1 94 ? 5.759 -10.664 7.331 1.00 80.19 94 GLN A O 1
ATOM 726 N N . VAL A 1 95 ? 3.522 -10.554 7.439 1.00 82.69 95 VAL A N 1
ATOM 727 C CA . VAL A 1 95 ? 3.302 -11.555 6.388 1.00 82.69 95 VAL A CA 1
ATOM 728 C C . VAL A 1 95 ? 3.684 -10.940 5.049 1.00 82.69 95 VAL A C 1
ATOM 730 O O . VAL A 1 95 ? 3.192 -9.867 4.705 1.00 82.69 95 VAL A O 1
ATOM 733 N N . SER A 1 96 ? 4.532 -11.638 4.293 1.00 83.06 96 SER A N 1
ATOM 734 C CA . SER A 1 96 ? 4.993 -11.131 3.006 1.00 83.06 96 SER A CA 1
ATOM 735 C C . SER A 1 96 ? 3.839 -11.012 2.009 1.00 83.06 96 SER A C 1
ATOM 737 O O . SER A 1 96 ? 3.102 -11.982 1.797 1.00 83.06 96 SER A O 1
ATOM 739 N N . THR A 1 97 ? 3.683 -9.843 1.388 1.00 84.94 97 THR A N 1
ATOM 740 C CA . THR A 1 97 ? 2.719 -9.627 0.306 1.00 84.94 97 THR A CA 1
ATOM 741 C C . THR A 1 97 ? 3.420 -9.638 -1.056 1.00 84.94 97 THR A C 1
ATOM 743 O O . THR A 1 97 ? 4.613 -9.345 -1.156 1.00 84.94 97 THR A O 1
ATOM 746 N N . PRO A 1 98 ? 2.693 -9.927 -2.152 1.00 83.31 98 PRO A N 1
ATOM 747 C CA . PRO A 1 98 ? 3.275 -9.969 -3.495 1.00 83.31 98 PRO A CA 1
ATOM 748 C C . PRO A 1 98 ? 3.940 -8.664 -3.953 1.00 83.31 98 PRO A C 1
ATOM 750 O O . PRO A 1 98 ? 4.775 -8.695 -4.851 1.00 83.31 98 PRO A O 1
ATOM 753 N N . ASN A 1 99 ? 3.555 -7.523 -3.370 1.00 84.81 99 ASN A N 1
ATOM 754 C CA . ASN A 1 99 ? 4.043 -6.203 -3.769 1.00 84.81 99 ASN A CA 1
ATOM 755 C C . ASN A 1 99 ? 5.059 -5.607 -2.781 1.00 84.81 99 ASN A C 1
ATOM 7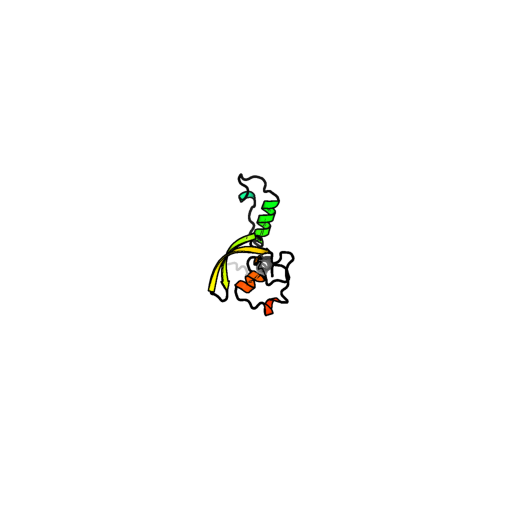57 O O . ASN A 1 99 ? 5.557 -4.510 -3.043 1.00 84.81 99 ASN A O 1
ATOM 761 N N . GLY A 1 100 ? 5.353 -6.292 -1.668 1.00 87.12 100 GLY A N 1
ATOM 762 C CA . GLY A 1 100 ? 6.261 -5.799 -0.629 1.00 87.12 100 GLY A CA 1
ATOM 763 C C . GLY A 1 100 ? 5.710 -4.614 0.177 1.00 87.12 100 GLY A C 1
ATOM 764 O O . GLY A 1 100 ? 6.492 -3.869 0.777 1.00 87.12 100 GLY A O 1
ATOM 765 N N . LEU A 1 101 ? 4.389 -4.398 0.147 1.00 90.25 101 LEU A N 1
ATOM 766 C CA . LEU A 1 101 ? 3.713 -3.261 0.764 1.00 90.25 101 LEU A CA 1
ATOM 767 C C . LEU A 1 101 ? 2.669 -3.702 1.790 1.00 90.25 101 LEU A C 1
ATOM 769 O O . LEU A 1 101 ? 1.851 -4.582 1.531 1.00 90.25 101 LEU A O 1
ATOM 773 N N . PHE A 1 102 ? 2.632 -2.993 2.915 1.00 90.94 102 PHE A N 1
ATOM 774 C CA . PHE A 1 102 ? 1.665 -3.194 3.984 1.00 90.94 102 PHE A CA 1
ATOM 775 C C . PHE A 1 102 ? 0.777 -1.950 4.164 1.00 90.94 102 PHE A C 1
ATOM 777 O O . PHE A 1 102 ? 1.297 -0.827 4.174 1.00 90.94 102 PHE A O 1
ATOM 784 N N . PRO A 1 103 ? -0.554 -2.106 4.294 1.00 92.38 103 PRO A N 1
ATOM 785 C CA . PRO A 1 103 ? -1.466 -0.981 4.469 1.00 92.38 103 PRO A CA 1
ATOM 786 C C . PRO A 1 103 ? -1.339 -0.376 5.871 1.00 92.38 103 PRO A C 1
ATOM 788 O O . PRO A 1 103 ? -1.399 -1.080 6.874 1.00 92.38 103 PRO A O 1
ATOM 791 N N . CYS A 1 104 ? -1.212 0.944 5.960 1.00 92.62 104 CYS A N 1
ATOM 792 C CA . CYS A 1 104 ? -1.141 1.643 7.237 1.00 92.62 104 CYS A CA 1
ATOM 793 C C . CYS A 1 104 ? -2.545 2.015 7.731 1.00 92.62 104 CYS A C 1
ATOM 795 O O . CYS A 1 104 ? -3.107 3.034 7.319 1.00 92.62 104 CYS A O 1
ATOM 797 N N . PHE A 1 105 ? -3.111 1.205 8.628 1.00 92.56 105 PHE A N 1
ATOM 798 C CA . PHE A 1 105 ? -4.370 1.528 9.298 1.00 92.56 105 PHE A CA 1
ATOM 799 C C . PHE A 1 105 ? -4.146 2.144 10.674 1.00 92.56 105 PHE A C 1
ATOM 801 O O . PHE A 1 105 ? -3.268 1.729 11.421 1.00 92.56 105 PHE A O 1
ATOM 808 N N . SER A 1 106 ? -4.998 3.100 11.042 1.00 90.38 106 SER A N 1
ATOM 809 C CA . SER A 1 106 ? -5.129 3.525 12.433 1.00 90.38 106 SER A CA 1
ATOM 810 C C . SER A 1 106 ? -6.094 2.603 13.185 1.00 90.38 106 SER A C 1
ATOM 812 O O . SER A 1 106 ? -7.000 2.013 12.593 1.00 90.38 106 SER A O 1
ATOM 814 N N . LEU A 1 107 ? -5.966 2.536 14.514 1.00 90.62 107 LEU A N 1
ATOM 815 C CA . LEU A 1 107 ? -6.913 1.802 15.368 1.00 90.62 107 LEU A CA 1
ATOM 816 C C . LEU A 1 107 ? -8.362 2.260 15.161 1.00 90.62 107 LEU A C 1
ATOM 818 O O . LEU A 1 107 ? -9.285 1.444 15.140 1.00 90.62 107 LEU A O 1
ATOM 822 N N . GLN A 1 108 ? -8.554 3.570 14.988 1.00 90.12 108 GLN A N 1
ATOM 823 C CA . GLN A 1 108 ? -9.864 4.145 14.715 1.00 90.12 108 GLN A CA 1
ATOM 824 C C . GLN A 1 108 ? -10.417 3.637 13.380 1.00 90.12 108 GLN A C 1
ATOM 826 O O . GLN A 1 108 ? -11.551 3.172 13.348 1.00 90.12 108 GLN A O 1
ATOM 831 N N . ALA A 1 109 ? -9.607 3.644 12.316 1.00 90.81 109 ALA A N 1
ATOM 832 C CA . ALA A 1 109 ? -10.033 3.160 11.007 1.00 90.81 109 ALA A CA 1
ATOM 833 C C . ALA A 1 109 ? -10.432 1.678 11.054 1.00 90.81 109 ALA A C 1
ATOM 835 O O . ALA A 1 109 ? -11.461 1.308 10.503 1.00 90.81 109 ALA A O 1
ATOM 836 N N . LEU A 1 110 ? -9.671 0.829 11.753 1.00 92.25 110 LEU A N 1
ATOM 837 C CA . LEU A 1 110 ? -10.033 -0.583 11.933 1.00 92.25 110 LEU A CA 1
ATOM 838 C C . LEU A 1 110 ? -11.360 -0.747 12.690 1.00 92.25 110 LEU A C 1
ATOM 840 O O . LEU A 1 110 ? -12.188 -1.579 12.321 1.00 92.25 110 LEU A O 1
ATOM 844 N N . THR A 1 111 ? -11.589 0.076 13.714 1.00 91.88 111 THR A N 1
ATOM 845 C CA . THR A 1 111 ? -12.842 0.064 14.487 1.00 91.88 111 THR A CA 1
ATOM 846 C C . THR A 1 111 ? -14.034 0.509 13.632 1.00 91.88 111 THR A C 1
ATOM 848 O O . THR A 1 111 ? -15.101 -0.097 13.696 1.00 91.88 111 THR A O 1
ATOM 851 N N . GLU A 1 112 ? -13.859 1.527 12.784 1.00 91.75 112 GLU A N 1
ATOM 852 C CA . GLU A 1 112 ? -14.878 2.002 11.835 1.00 91.75 112 GLU A CA 1
ATOM 853 C C . GLU A 1 112 ? -15.222 0.951 10.768 1.00 91.75 112 GLU A C 1
ATOM 855 O O . GLU A 1 112 ? -16.361 0.889 10.310 1.00 91.75 112 GLU A O 1
ATOM 860 N N . LEU A 1 113 ? -14.277 0.065 10.437 1.00 91.56 113 LEU A N 1
ATOM 861 C CA . LEU A 1 113 ? -14.513 -1.109 9.588 1.00 91.56 113 LEU A CA 1
ATOM 862 C C . LEU A 1 113 ? -15.230 -2.262 10.311 1.00 91.56 113 LEU A C 1
ATOM 864 O O . LEU A 1 113 ? -15.471 -3.305 9.708 1.00 91.56 113 LEU A O 1
ATOM 868 N N . GLY A 1 114 ? -15.585 -2.090 11.587 1.00 90.06 114 GLY A N 1
ATOM 869 C CA . GLY A 1 114 ? -16.322 -3.078 12.373 1.00 90.06 114 GLY A CA 1
ATOM 870 C C . GLY A 1 114 ? -15.445 -4.090 13.110 1.00 90.06 114 GLY A C 1
ATOM 871 O O . GLY A 1 114 ? -15.974 -5.069 13.641 1.00 90.06 114 GLY A O 1
ATOM 872 N N . ILE A 1 115 ? -14.125 -3.880 13.178 1.00 91.12 115 ILE A N 1
ATOM 873 C CA . ILE A 1 115 ? -13.249 -4.726 13.995 1.00 91.12 115 ILE A CA 1
ATOM 874 C C . ILE A 1 115 ? -13.501 -4.421 15.473 1.00 91.12 115 ILE A C 1
ATOM 876 O O . ILE A 1 115 ? -13.463 -3.270 15.904 1.00 91.12 115 ILE A O 1
ATOM 880 N N . ASP A 1 116 ? -13.742 -5.472 16.259 1.00 92.31 116 ASP A N 1
ATOM 881 C CA . ASP A 1 116 ? -13.981 -5.355 17.697 1.00 92.31 116 ASP A CA 1
ATOM 882 C C . ASP A 1 116 ? -12.772 -4.705 18.405 1.00 92.31 116 ASP A C 1
ATOM 884 O O . ASP A 1 116 ? -11.679 -5.289 18.408 1.00 92.31 116 ASP A O 1
ATOM 888 N N . PRO A 1 117 ? -12.941 -3.539 19.061 1.00 88.31 117 PRO A N 1
ATOM 889 C CA . PRO A 1 117 ? -11.853 -2.850 19.747 1.00 88.31 117 PRO A CA 1
ATOM 890 C C . PRO A 1 117 ? -11.258 -3.678 20.890 1.00 88.31 117 PRO A C 1
ATOM 892 O O . PRO A 1 117 ? -10.101 -3.472 21.253 1.00 88.31 117 PRO A O 1
ATOM 895 N N . ALA A 1 118 ? -11.994 -4.646 21.453 1.00 91.25 118 ALA A N 1
ATOM 896 C CA . ALA A 1 118 ? -11.445 -5.550 22.458 1.00 91.25 118 ALA A CA 1
ATOM 897 C C . ALA A 1 118 ? -10.317 -6.430 21.903 1.00 91.25 118 ALA A C 1
ATOM 899 O O . ALA A 1 118 ? -9.409 -6.780 22.655 1.00 91.25 118 ALA A O 1
ATOM 900 N N . ARG A 1 119 ? -10.343 -6.736 20.600 1.00 88.19 119 ARG A N 1
ATOM 901 C CA . ARG A 1 119 ? -9.298 -7.502 19.908 1.00 88.19 119 ARG A CA 1
ATOM 902 C C . ARG A 1 119 ? -8.086 -6.657 19.524 1.00 88.19 119 ARG A C 1
ATOM 904 O O . ARG A 1 119 ? -7.036 -7.219 19.243 1.00 88.19 119 ARG A O 1
ATOM 911 N N . LEU A 1 120 ? -8.229 -5.332 19.519 1.00 87.25 120 LEU A N 1
ATOM 912 C CA . LEU A 1 120 ? -7.171 -4.386 19.158 1.00 87.25 120 LEU A CA 1
ATOM 913 C C . LEU A 1 120 ? -6.384 -3.863 20.372 1.00 87.25 120 LEU A C 1
ATOM 915 O O . LEU A 1 120 ? -5.475 -3.055 20.210 1.00 87.25 120 LEU A O 1
ATOM 919 N N . LYS A 1 121 ? -6.717 -4.304 21.593 1.00 84.94 121 LYS A N 1
ATOM 920 C CA . LYS A 1 121 ? -6.084 -3.827 22.837 1.00 84.94 121 LYS A CA 1
ATOM 921 C C . LYS A 1 121 ? -4.581 -4.091 22.902 1.00 84.94 121 LYS A C 1
ATOM 923 O O . LYS A 1 121 ? -3.855 -3.264 23.441 1.00 84.94 121 LYS A O 1
ATOM 928 N N . ASP A 1 122 ? -4.153 -5.214 22.337 1.00 85.88 122 ASP A N 1
ATOM 92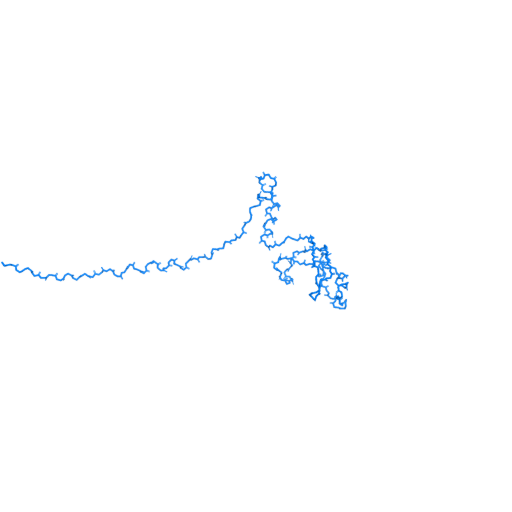9 C CA . ASP A 1 122 ? -2.758 -5.659 22.318 1.00 85.88 122 ASP A CA 1
ATOM 930 C C . ASP A 1 122 ? -2.118 -5.468 20.934 1.00 85.88 122 ASP A C 1
ATOM 932 O O . ASP A 1 122 ? -1.113 -6.100 20.616 1.00 85.88 122 ASP A O 1
ATOM 936 N N . ALA A 1 123 ? -2.729 -4.641 20.079 1.00 84.06 123 ALA A N 1
ATOM 937 C CA . ALA A 1 123 ? -2.206 -4.393 18.748 1.00 84.06 123 ALA A CA 1
ATOM 938 C C . ALA A 1 123 ? -0.872 -3.635 18.828 1.00 84.06 123 ALA A C 1
ATOM 940 O O . ALA A 1 123 ? -0.748 -2.632 19.538 1.00 84.06 123 ALA A O 1
ATOM 941 N N . GLU A 1 124 ? 0.128 -4.122 18.100 1.00 83.12 124 GLU A N 1
ATOM 942 C CA . GLU A 1 124 ? 1.434 -3.480 18.019 1.00 83.12 124 GLU A CA 1
ATOM 943 C C . GLU A 1 124 ? 1.334 -2.257 17.108 1.00 83.12 124 GLU A C 1
ATOM 945 O O . GLU A 1 124 ? 0.927 -2.361 15.958 1.00 83.12 124 GLU A O 1
ATOM 950 N N . ILE A 1 125 ? 1.682 -1.081 17.629 1.00 83.31 125 ILE A N 1
ATOM 951 C CA . ILE A 1 125 ? 1.621 0.163 16.863 1.00 83.31 125 ILE A CA 1
ATOM 952 C C . ILE A 1 125 ? 3.036 0.519 16.418 1.00 83.31 125 ILE A C 1
ATOM 954 O O . ILE A 1 125 ? 3.908 0.803 17.243 1.00 83.31 125 ILE A O 1
ATOM 958 N N . SER A 1 126 ? 3.245 0.535 15.105 1.00 81.44 126 SER A N 1
ATOM 959 C CA . SER A 1 126 ? 4.481 0.992 14.469 1.00 81.44 126 SER A CA 1
ATOM 960 C C . SER A 1 126 ? 4.792 2.460 14.827 1.00 81.44 126 SER A C 1
ATOM 962 O O . SER A 1 126 ? 3.866 3.235 15.093 1.00 81.44 126 SER A O 1
ATOM 964 N N . PRO A 1 127 ? 6.065 2.909 14.776 1.00 79.19 127 PRO A N 1
ATOM 965 C CA . PRO A 1 127 ? 6.425 4.328 14.893 1.00 79.19 127 PRO A CA 1
ATOM 966 C C . PRO A 1 127 ? 5.631 5.253 13.959 1.00 79.19 127 PRO A C 1
ATOM 968 O O . PRO A 1 127 ? 5.317 6.385 14.329 1.00 79.19 127 PRO A O 1
ATOM 971 N N . ASP A 1 128 ? 5.236 4.742 12.790 1.00 75.38 128 ASP A N 1
ATOM 972 C CA . ASP A 1 128 ? 4.423 5.451 11.795 1.00 75.38 128 ASP A CA 1
ATOM 973 C C . ASP A 1 128 ? 2.922 5.484 12.149 1.00 75.38 128 ASP A C 1
ATOM 975 O O . ASP A 1 128 ? 2.093 5.934 11.360 1.00 75.38 128 ASP A O 1
ATOM 979 N N . LYS A 1 129 ? 2.564 5.033 13.360 1.00 81.81 129 LYS A N 1
ATOM 980 C CA . LYS A 1 129 ? 1.197 4.927 13.900 1.00 81.81 129 LYS A CA 1
ATOM 981 C C . LYS A 1 129 ? 0.282 3.994 13.102 1.00 81.81 129 LYS A C 1
ATOM 983 O O . LYS A 1 129 ? -0.941 4.126 13.169 1.00 81.81 129 LYS A O 1
ATOM 988 N N . CYS A 1 130 ? 0.886 3.059 12.377 1.00 87.00 130 CYS A N 1
ATOM 989 C CA . CYS A 1 130 ? 0.202 1.967 11.703 1.00 87.00 130 CYS A CA 1
ATOM 990 C C . CYS A 1 130 ? 0.011 0.804 12.681 1.00 87.00 130 CYS A C 1
ATOM 992 O O . CYS A 1 130 ? 0.937 0.484 13.430 1.00 87.00 130 CYS A O 1
ATOM 994 N N . VAL A 1 131 ? -1.178 0.212 12.658 1.00 86.31 131 VAL A N 1
ATOM 995 C CA . VAL A 1 131 ? -1.529 -1.036 13.349 1.00 86.31 131 VAL A CA 1
ATOM 996 C C . VAL A 1 131 ? -1.125 -2.240 12.510 1.00 86.31 131 VAL A C 1
ATOM 998 O O . VAL A 1 131 ? -1.271 -2.146 11.270 1.00 86.31 131 VAL A O 1
#

Sequence (131 aa):
MLRVRMCAFARRVKNLSTLSLSVLGFTATAAHAEFSFDSSFLEIGGGNTSSEVAEQVKAMSQGQLPGIYRVDLSVDDRVVEQRDMNFIRETPSQVSTPNGLFPCFSLQALTELGIDPARLKDAEISPDKCV